Protein AF-C0LT63-F1 (afdb_monomer_lite)

pLDDT: mean 80.42, std 20.45, range [39.78, 98.56]

InterPro domains:
  IPR039687 Nephrocystin-1 [PTHR15176] (7-125)

Sequence (142 aa):
MLARRPRDPLQALRRRGQELKLQVDSLVTESQLTGALEPSKRREIYQRCIQLKQAVDENKNTLQKLNKADEAAPVGNYEQRKEEEHSLLEKLACQLQELAVSISRKDALKVEAHSDKEEDDTTEDGKPLLTSSSRAGRTRVP

Secondary structure (DSSP, 8-state):
----PPSSHHHHHHHHHHHHHHHHHHHHHHHHHTTT--HHHHHHHHHHHHHHHHHHHHHHHHHHH--GGG-SS--TTHHHHHHHHHHHHHHHHHHHHHHHHHHHHHHHHHHHTTS---------------------------

Organism: Mus musculus (NCBI:txid10090)

Radius of gyration: 32.75 Å; chains: 1; bounding box: 44×37×111 Å

Structure (mmCIF, N/CA/C/O backbone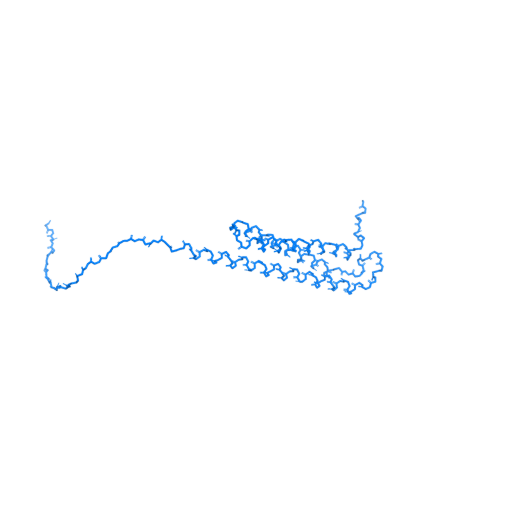):
data_AF-C0LT63-F1
#
_entry.id   AF-C0LT63-F1
#
loop_
_atom_site.gro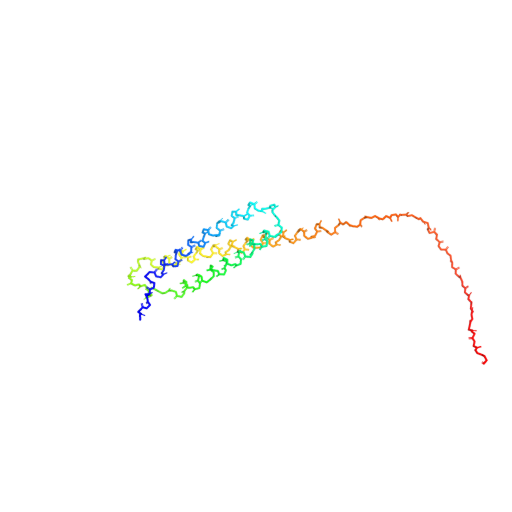up_PDB
_atom_site.id
_atom_site.type_symbol
_atom_site.label_atom_id
_atom_site.label_alt_id
_atom_site.label_comp_id
_atom_site.label_asym_id
_atom_site.label_entity_id
_atom_site.label_seq_id
_atom_site.pdbx_PDB_ins_code
_atom_site.Cartn_x
_atom_site.Cartn_y
_atom_site.Cartn_z
_atom_site.occupancy
_atom_site.B_iso_or_equiv
_atom_site.auth_seq_id
_atom_site.auth_comp_id
_atom_site.auth_asym_id
_atom_site.auth_atom_id
_atom_site.pdbx_PDB_model_num
ATOM 1 N N . MET A 1 1 ? 14.007 -23.709 -17.640 1.00 45.50 1 MET A N 1
ATOM 2 C CA . MET A 1 1 ? 12.829 -22.863 -17.936 1.00 45.50 1 MET A CA 1
ATOM 3 C C . MET A 1 1 ? 13.177 -21.435 -17.551 1.00 45.50 1 MET A C 1
ATOM 5 O O . MET A 1 1 ? 13.563 -21.226 -16.410 1.00 45.50 1 MET A O 1
ATOM 9 N N . LEU A 1 2 ? 13.145 -20.477 -18.483 1.00 53.00 2 LEU A N 1
ATOM 10 C CA . LEU A 1 2 ? 13.429 -19.074 -18.160 1.00 53.00 2 LEU A CA 1
ATOM 11 C C . LEU A 1 2 ? 12.255 -18.530 -17.343 1.00 53.00 2 LEU A C 1
ATOM 13 O O . LEU A 1 2 ? 11.146 -18.417 -17.868 1.00 53.00 2 LEU A O 1
ATOM 17 N N . ALA A 1 3 ? 12.487 -18.235 -16.063 1.00 55.56 3 ALA A N 1
ATOM 18 C CA . ALA A 1 3 ? 11.543 -17.472 -15.261 1.00 55.56 3 ALA A CA 1
ATOM 19 C C . ALA A 1 3 ? 11.236 -16.183 -16.032 1.00 55.56 3 ALA A C 1
ATOM 21 O O . ALA A 1 3 ? 12.140 -15.390 -16.308 1.00 55.56 3 ALA A O 1
ATOM 22 N N . ARG A 1 4 ? 9.982 -16.015 -16.469 1.00 58.88 4 ARG A N 1
ATOM 23 C CA . ARG A 1 4 ? 9.565 -14.786 -17.142 1.00 58.88 4 ARG A CA 1
ATOM 24 C C . ARG A 1 4 ? 9.788 -13.658 -16.144 1.00 58.88 4 ARG A C 1
ATOM 26 O O . ARG A 1 4 ? 9.097 -13.607 -15.129 1.00 58.88 4 ARG A O 1
ATOM 33 N N . ARG A 1 5 ? 10.760 -12.779 -16.415 1.00 59.69 5 ARG A N 1
ATOM 34 C CA . ARG A 1 5 ? 10.839 -11.508 -15.694 1.00 59.69 5 ARG A CA 1
ATOM 35 C C . ARG A 1 5 ? 9.476 -10.829 -15.841 1.00 59.69 5 ARG A C 1
ATOM 37 O O . ARG A 1 5 ? 8.924 -10.876 -16.948 1.00 59.69 5 ARG A O 1
ATOM 44 N N . PRO A 1 6 ? 8.912 -10.264 -14.761 1.00 62.28 6 PRO A N 1
ATOM 45 C CA . PRO A 1 6 ? 7.704 -9.468 -14.869 1.00 62.28 6 PRO A CA 1
ATOM 46 C C . PRO A 1 6 ? 7.935 -8.436 -15.969 1.00 62.28 6 PRO A C 1
ATOM 48 O O . PRO A 1 6 ? 8.893 -7.669 -15.906 1.00 62.28 6 PRO A O 1
ATOM 51 N N . ARG A 1 7 ? 7.119 -8.489 -17.023 1.00 71.00 7 ARG A N 1
ATOM 52 C CA . ARG A 1 7 ? 7.071 -7.388 -17.977 1.00 71.00 7 ARG A CA 1
ATOM 53 C C . ARG A 1 7 ? 6.524 -6.195 -17.205 1.00 71.00 7 ARG A C 1
ATOM 55 O O . ARG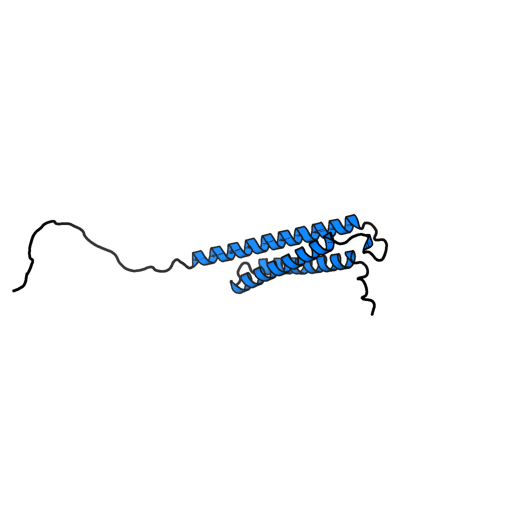 A 1 7 ? 5.501 -6.335 -16.536 1.00 71.00 7 ARG A O 1
ATOM 62 N N . ASP A 1 8 ? 7.254 -5.092 -17.262 1.00 85.81 8 ASP A N 1
ATOM 63 C CA . ASP A 1 8 ? 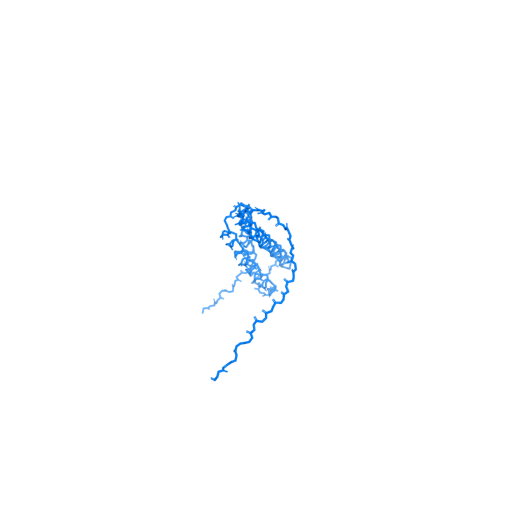6.852 -3.804 -16.706 1.00 85.81 8 ASP A CA 1
ATOM 64 C C . ASP A 1 8 ? 6.681 -3.835 -15.168 1.00 85.81 8 ASP A C 1
ATOM 66 O O . ASP A 1 8 ? 5.567 -3.691 -14.649 1.00 85.81 8 ASP A O 1
ATOM 70 N N . PRO A 1 9 ? 7.763 -4.080 -14.398 1.00 92.56 9 PRO A N 1
ATOM 71 C CA . PRO A 1 9 ? 7.700 -4.200 -12.942 1.00 92.56 9 PRO A CA 1
ATOM 72 C C . PRO A 1 9 ? 7.102 -2.967 -12.254 1.00 92.56 9 PRO A C 1
ATOM 74 O O . PRO A 1 9 ? 6.331 -3.140 -11.306 1.00 92.56 9 PRO A O 1
ATOM 77 N N . LEU A 1 10 ? 7.342 -1.745 -12.751 1.00 94.19 10 LEU A N 1
ATOM 78 C CA . LEU A 1 10 ? 6.664 -0.559 -12.226 1.00 94.19 10 LEU A CA 1
ATOM 79 C C . LEU A 1 10 ? 5.147 -0.680 -12.401 1.00 94.19 10 LEU A C 1
ATOM 81 O O . LEU A 1 10 ? 4.396 -0.447 -11.459 1.00 94.19 10 LEU A O 1
ATOM 85 N N . GLN A 1 11 ? 4.671 -1.106 -13.572 1.00 93.69 11 GLN A N 1
ATOM 86 C CA . GLN A 1 11 ? 3.239 -1.290 -13.817 1.00 93.69 11 GLN A CA 1
ATOM 87 C C . GLN A 1 11 ? 2.633 -2.380 -12.921 1.00 93.69 11 GLN A C 1
ATOM 89 O O . GLN A 1 11 ? 1.505 -2.225 -12.445 1.00 93.69 11 GLN A O 1
ATOM 94 N N . ALA A 1 12 ? 3.371 -3.459 -12.655 1.00 93.81 12 ALA A N 1
ATOM 95 C CA . ALA A 1 12 ? 2.934 -4.507 -11.737 1.00 93.81 12 ALA A CA 1
ATOM 96 C C . ALA A 1 12 ? 2.745 -3.976 -10.304 1.00 93.81 12 ALA A C 1
ATOM 98 O O . ALA A 1 12 ? 1.706 -4.245 -9.694 1.00 93.81 12 ALA A O 1
ATOM 99 N N . LEU A 1 13 ? 3.697 -3.179 -9.802 1.00 95.50 13 LEU A N 1
ATOM 100 C CA . LEU A 1 13 ? 3.607 -2.540 -8.484 1.00 95.50 13 LEU A CA 1
ATOM 101 C C . LEU A 1 13 ? 2.444 -1.550 -8.413 1.00 95.50 13 LEU A C 1
ATOM 103 O O . LEU A 1 13 ? 1.681 -1.585 -7.451 1.00 95.50 13 LEU A O 1
ATOM 107 N N . ARG A 1 14 ? 2.242 -0.738 -9.459 1.00 95.44 14 ARG A N 1
ATOM 108 C CA . ARG A 1 14 ? 1.108 0.198 -9.529 1.00 95.44 14 ARG A CA 1
ATOM 109 C C . ARG A 1 14 ? -0.237 -0.514 -9.496 1.00 95.44 14 ARG A C 1
ATOM 111 O O . ARG A 1 14 ? -1.146 -0.100 -8.784 1.00 95.44 14 ARG A O 1
ATOM 118 N N . ARG A 1 15 ? -0.378 -1.621 -10.233 1.00 96.69 15 ARG A N 1
ATOM 119 C CA . ARG A 1 15 ? -1.600 -2.440 -10.182 1.00 96.69 15 ARG A CA 1
ATOM 120 C C . ARG A 1 15 ? -1.850 -2.961 -8.767 1.00 96.69 15 ARG A C 1
ATOM 122 O O . ARG A 1 15 ? -2.981 -2.899 -8.295 1.00 96.69 15 ARG A O 1
ATOM 129 N N . ARG A 1 16 ? -0.801 -3.438 -8.088 1.00 97.56 16 ARG A N 1
ATOM 130 C CA . ARG A 1 16 ? -0.898 -3.883 -6.693 1.00 97.56 16 ARG A CA 1
ATOM 131 C C . ARG A 1 16 ? -1.257 -2.733 -5.751 1.00 97.56 16 ARG A C 1
ATOM 133 O O . ARG A 1 16 ? -2.083 -2.927 -4.870 1.00 97.56 16 ARG A O 1
ATOM 140 N N . GLY A 1 17 ? -0.705 -1.539 -5.954 1.00 97.88 17 GLY A N 1
ATOM 141 C CA . GLY A 1 17 ? -1.049 -0.352 -5.171 1.00 97.88 17 GLY A CA 1
ATOM 142 C C . GLY A 1 17 ? -2.512 0.062 -5.321 1.00 97.88 17 GLY A C 1
ATOM 143 O O . GLY A 1 17 ? -3.162 0.363 -4.324 1.00 97.88 17 GLY A O 1
ATOM 144 N N . GLN A 1 18 ? -3.081 -0.018 -6.530 1.00 98.38 18 GLN A N 1
ATOM 145 C CA . GLN A 1 18 ? -4.521 0.204 -6.729 1.00 98.38 18 GLN A CA 1
ATOM 146 C C . GLN A 1 18 ? -5.380 -0.859 -6.034 1.00 98.38 18 GLN A C 1
ATOM 148 O O . GLN A 1 18 ? -6.409 -0.535 -5.452 1.00 98.38 18 GLN A O 1
ATOM 153 N N . GLU A 1 19 ? -4.960 -2.124 -6.055 1.00 98.44 19 GLU A N 1
ATOM 154 C CA . GLU A 1 19 ? -5.653 -3.192 -5.330 1.00 98.44 19 GLU A CA 1
ATOM 155 C C . GLU A 1 19 ? -5.627 -2.952 -3.812 1.00 98.44 19 GLU A C 1
ATOM 157 O O . GLU A 1 19 ? -6.659 -3.055 -3.152 1.00 98.44 19 GLU A O 1
ATOM 162 N N . LEU A 1 20 ? -4.466 -2.572 -3.266 1.00 98.50 20 LEU A N 1
ATOM 163 C CA . LEU A 1 20 ? -4.323 -2.202 -1.858 1.00 98.50 20 LEU A CA 1
ATOM 164 C C . LEU A 1 20 ? -5.211 -1.008 -1.511 1.00 98.50 20 LEU A C 1
ATOM 166 O O . LEU A 1 20 ? -5.894 -1.047 -0.494 1.00 98.50 20 LEU A O 1
ATOM 170 N N . LYS A 1 21 ? -5.266 0.012 -2.375 1.00 98.44 21 LYS A N 1
ATOM 171 C CA . LYS A 1 21 ? -6.166 1.155 -2.203 1.00 98.44 21 LYS A CA 1
ATOM 172 C C . LYS A 1 21 ? -7.621 0.708 -2.070 1.00 98.44 21 LYS A C 1
ATOM 174 O O . LYS A 1 21 ? -8.281 1.107 -1.121 1.00 98.44 21 LYS A O 1
ATOM 179 N N . LEU A 1 22 ? -8.105 -0.151 -2.969 1.00 98.50 22 LEU A N 1
ATOM 180 C CA . LEU A 1 22 ? -9.480 -0.657 -2.899 1.00 98.50 22 LEU A CA 1
ATOM 181 C C . LEU A 1 22 ? -9.749 -1.412 -1.590 1.00 98.50 22 LEU A C 1
ATOM 183 O O . LEU A 1 22 ? -10.816 -1.259 -0.998 1.00 98.50 22 LEU A O 1
ATOM 187 N N . GLN A 1 23 ? -8.780 -2.200 -1.115 1.00 98.44 23 GLN A N 1
ATOM 188 C CA . GLN A 1 23 ? -8.899 -2.904 0.164 1.00 98.44 23 GLN A CA 1
ATOM 189 C C . GLN A 1 23 ? -8.930 -1.934 1.352 1.00 98.44 23 GLN A C 1
ATOM 191 O O . GLN A 1 23 ? -9.731 -2.125 2.265 1.00 98.44 23 GLN A O 1
ATOM 196 N N . VAL A 1 24 ? -8.114 -0.875 1.328 1.00 98.31 24 VAL A N 1
ATOM 197 C CA . VAL A 1 24 ? -8.123 0.185 2.349 1.00 98.31 24 VAL A CA 1
ATOM 198 C C . VAL A 1 24 ? -9.449 0.940 2.335 1.00 98.31 24 VAL A C 1
ATOM 200 O O . VAL A 1 24 ? -10.077 1.059 3.382 1.00 98.31 24 VAL A O 1
ATOM 203 N N . ASP A 1 25 ? -9.921 1.384 1.170 1.00 97.81 25 ASP A N 1
ATOM 204 C CA . ASP A 1 25 ? -11.185 2.117 1.022 1.00 97.81 25 ASP A CA 1
ATOM 205 C C . ASP A 1 25 ? -12.376 1.274 1.520 1.00 97.81 25 ASP A C 1
ATOM 207 O O . ASP A 1 25 ? -13.249 1.761 2.251 1.00 97.81 25 ASP A O 1
ATOM 211 N N . SER A 1 26 ? -12.384 -0.024 1.194 1.00 96.44 26 SER A N 1
ATOM 212 C CA . SER A 1 26 ? -13.372 -0.977 1.703 1.00 96.44 26 SER A CA 1
ATOM 213 C C . SER A 1 26 ? -13.293 -1.120 3.223 1.00 96.44 26 SER A C 1
ATOM 215 O O . SER A 1 26 ? -14.327 -1.078 3.887 1.00 96.44 26 SER A O 1
ATOM 217 N N . LEU A 1 27 ? -12.090 -1.263 3.788 1.00 95.69 27 LEU A N 1
ATOM 218 C CA . LEU A 1 27 ? -11.898 -1.425 5.230 1.00 95.69 27 LEU A CA 1
ATOM 219 C C . LEU A 1 27 ? -12.292 -0.160 6.002 1.00 95.69 27 LEU A C 1
ATOM 221 O O . LEU A 1 27 ? -12.906 -0.246 7.063 1.00 95.69 27 LEU A O 1
ATOM 225 N N . VAL A 1 28 ? -11.990 1.020 5.457 1.00 94.44 28 VAL A N 1
ATOM 226 C CA . VAL A 1 28 ? -12.409 2.310 6.017 1.00 94.44 28 VAL A CA 1
ATOM 227 C C . VAL A 1 28 ? -13.932 2.406 6.019 1.00 94.44 28 VAL A C 1
ATOM 229 O O . VAL A 1 28 ? -14.516 2.739 7.050 1.00 94.44 28 VAL A O 1
ATOM 232 N N . THR A 1 29 ? -14.591 2.046 4.918 1.00 93.44 29 THR A N 1
ATOM 233 C CA . THR A 1 29 ? -16.060 2.041 4.840 1.00 93.44 29 THR A CA 1
ATOM 234 C C . THR A 1 29 ? -16.664 1.055 5.845 1.00 93.44 29 THR A C 1
ATOM 236 O O . THR A 1 29 ? -17.556 1.415 6.614 1.00 93.44 29 THR A O 1
ATOM 239 N N . GLU A 1 30 ? -16.127 -0.167 5.916 1.00 91.75 30 GLU A N 1
ATOM 240 C CA . GLU A 1 30 ? -16.521 -1.184 6.897 1.00 91.75 30 GLU A CA 1
ATOM 241 C C . GLU A 1 30 ? -16.359 -0.653 8.330 1.00 91.75 30 GLU A C 1
ATOM 243 O O . GLU A 1 30 ? -17.265 -0.803 9.149 1.00 91.75 30 GLU A O 1
ATOM 248 N N . SER A 1 31 ? -15.258 0.049 8.622 1.00 90.00 31 SER A N 1
ATOM 249 C CA . SER A 1 31 ? -14.968 0.633 9.939 1.00 90.00 31 SER A CA 1
ATOM 250 C C . SER A 1 31 ? -15.945 1.733 10.377 1.00 90.00 31 SER A C 1
ATOM 252 O O . SER A 1 31 ? -16.243 1.880 11.565 1.00 90.00 31 SER A O 1
ATOM 254 N N . GLN A 1 32 ? -16.460 2.507 9.420 1.00 87.81 32 GLN A N 1
ATOM 255 C CA . GLN A 1 32 ? -17.424 3.577 9.679 1.00 87.81 32 GLN A CA 1
ATOM 256 C C . GLN A 1 32 ? -18.808 2.998 9.971 1.00 87.81 32 GLN A C 1
ATOM 258 O O . GLN A 1 32 ? -19.453 3.394 10.941 1.00 87.81 32 GLN A O 1
ATOM 263 N N . LEU A 1 33 ? -19.226 1.997 9.190 1.00 83.12 33 LEU A N 1
ATOM 264 C CA . LEU A 1 33 ? -20.471 1.257 9.419 1.00 83.12 33 LEU A CA 1
ATOM 265 C C . LEU A 1 33 ? -20.437 0.472 10.739 1.00 83.12 33 LEU A C 1
ATOM 267 O O . LEU A 1 33 ? -21.463 0.266 11.384 1.00 83.12 33 LEU A O 1
ATOM 271 N N . THR A 1 34 ? -19.245 0.060 11.172 1.00 68.88 34 THR A N 1
ATOM 272 C CA . THR A 1 34 ? -19.021 -0.679 12.421 1.00 68.88 34 THR A CA 1
ATOM 273 C C . THR A 1 34 ? -18.812 0.206 13.652 1.00 68.88 34 THR A C 1
ATOM 275 O O . THR A 1 34 ? -18.517 -0.324 14.722 1.00 68.88 34 THR A O 1
ATOM 278 N N . GLY A 1 35 ? -19.044 1.523 13.573 1.00 59.62 35 GLY A N 1
ATOM 279 C CA . GLY A 1 35 ? -18.952 2.444 14.718 1.00 59.62 35 GLY A CA 1
ATOM 280 C C . GLY A 1 35 ? -19.764 2.034 15.963 1.00 59.62 35 GLY A C 1
ATOM 281 O O . GLY A 1 35 ? -19.439 2.484 17.059 1.00 59.62 35 GLY A O 1
ATOM 282 N N . ALA A 1 36 ? -20.748 1.137 15.811 1.00 59.00 36 ALA A N 1
ATOM 283 C CA . ALA A 1 36 ? -21.567 0.551 16.878 1.00 59.00 36 ALA A CA 1
ATOM 284 C C . ALA A 1 36 ? -21.406 -0.982 17.061 1.00 59.00 36 ALA A C 1
ATOM 286 O O . ALA A 1 36 ? -22.172 -1.588 17.807 1.00 59.00 36 ALA A O 1
ATOM 287 N N . LEU A 1 37 ? -20.458 -1.641 16.382 1.00 64.69 37 LEU A N 1
ATOM 288 C CA . LEU A 1 37 ? -20.385 -3.109 16.323 1.00 64.69 37 LEU A CA 1
ATOM 289 C C . LEU A 1 37 ? -19.553 -3.768 17.445 1.00 64.69 37 LEU A C 1
ATOM 291 O O . LEU A 1 37 ? -18.691 -3.160 18.097 1.00 64.69 37 LEU A O 1
ATOM 295 N N . GLU A 1 38 ? -19.847 -5.059 17.638 1.00 78.50 38 GLU A N 1
ATOM 296 C CA . GLU A 1 38 ? -19.241 -5.987 18.599 1.00 78.50 38 GLU A CA 1
ATOM 297 C C . GLU A 1 38 ? -17.706 -5.874 18.682 1.00 78.50 38 GLU A C 1
ATOM 299 O O . GLU A 1 38 ? -17.039 -5.700 17.655 1.00 78.50 38 GLU A O 1
ATOM 304 N N . PRO A 1 39 ? -17.113 -6.027 19.881 1.00 83.50 39 PRO A N 1
ATOM 305 C CA . PRO A 1 39 ? -15.662 -5.953 20.073 1.00 83.50 39 PRO A CA 1
ATOM 306 C C . PRO A 1 39 ? -14.891 -6.941 19.183 1.00 83.50 39 PRO A C 1
ATOM 308 O O . PRO A 1 39 ? -13.793 -6.629 18.732 1.00 83.50 39 PRO A O 1
ATOM 311 N N . SER A 1 40 ? -15.473 -8.098 18.852 1.00 87.25 40 SER A N 1
ATOM 312 C CA . SER A 1 40 ? -14.868 -9.071 17.932 1.00 87.25 40 SER A CA 1
ATOM 313 C C . SER A 1 40 ? -14.634 -8.491 16.536 1.00 87.25 40 SER A C 1
ATOM 315 O O . SER A 1 40 ? -13.541 -8.620 15.993 1.00 87.25 40 SER A O 1
ATOM 317 N N . LYS A 1 41 ? -15.612 -7.761 15.986 1.00 88.62 41 LYS A N 1
ATOM 318 C CA . LYS A 1 41 ? -15.488 -7.145 14.656 1.00 88.62 41 LYS A CA 1
ATOM 319 C C . LYS A 1 41 ? -14.468 -6.010 14.653 1.00 88.62 41 LYS A C 1
ATOM 321 O O . LYS A 1 41 ? -13.723 -5.852 13.694 1.00 88.62 41 LYS A O 1
ATOM 326 N N . ARG A 1 42 ? -14.369 -5.257 15.753 1.00 88.75 42 ARG A N 1
ATOM 327 C CA . ARG A 1 42 ? -13.318 -4.241 15.923 1.00 88.75 42 ARG A CA 1
ATOM 328 C C . ARG A 1 42 ? -11.920 -4.856 15.924 1.00 88.75 42 ARG A C 1
ATOM 330 O O . ARG A 1 42 ? -11.047 -4.360 15.214 1.00 88.75 42 ARG A O 1
ATOM 337 N N . ARG A 1 43 ? -11.733 -5.977 16.626 1.00 90.25 43 ARG A N 1
ATOM 338 C CA . ARG A 1 43 ? -10.477 -6.746 16.598 1.00 90.25 43 ARG A CA 1
ATOM 339 C C . ARG A 1 43 ? -10.152 -7.273 15.198 1.00 90.25 43 ARG A C 1
ATOM 341 O O . ARG A 1 43 ? -9.003 -7.183 14.780 1.00 90.25 43 ARG A O 1
ATOM 348 N N . GLU A 1 44 ? -11.143 -7.770 14.458 1.00 92.62 44 GLU A N 1
ATOM 349 C CA . GLU A 1 44 ? -10.955 -8.215 13.068 1.00 92.62 44 GLU A CA 1
ATOM 350 C C . GLU A 1 44 ? -10.500 -7.074 12.150 1.00 92.62 44 GLU A C 1
ATOM 352 O O . GLU A 1 44 ? -9.530 -7.233 11.408 1.00 92.62 44 GLU A O 1
ATOM 357 N N . ILE A 1 45 ? -11.153 -5.910 12.226 1.00 93.62 45 ILE A N 1
ATOM 358 C CA . ILE A 1 45 ? -10.775 -4.730 11.436 1.00 93.62 45 ILE A CA 1
ATOM 359 C C . ILE A 1 45 ? -9.360 -4.277 11.809 1.00 93.62 45 ILE A C 1
ATOM 361 O O . ILE A 1 45 ? -8.549 -4.029 10.920 1.00 93.62 45 ILE A O 1
ATOM 365 N N . TYR A 1 46 ? -9.023 -4.239 13.102 1.00 94.31 46 TYR A N 1
ATOM 366 C CA . TYR A 1 46 ? -7.673 -3.910 13.564 1.00 94.31 46 TYR A CA 1
ATOM 367 C C . TYR A 1 46 ? -6.616 -4.874 13.002 1.00 94.31 46 TYR A C 1
ATOM 369 O O . TYR A 1 46 ? -5.578 -4.440 12.499 1.00 94.31 46 TYR A O 1
ATOM 377 N N . GLN A 1 47 ? -6.898 -6.179 13.009 1.00 96.19 47 GLN A N 1
ATOM 378 C CA . GLN A 1 47 ? -5.996 -7.181 12.444 1.00 96.19 47 GLN A CA 1
ATOM 379 C C . GLN A 1 47 ? -5.803 -6.990 10.932 1.00 96.19 47 GLN A C 1
ATOM 381 O O . GLN A 1 47 ? -4.675 -7.071 10.439 1.00 96.19 47 GLN A O 1
ATOM 386 N N . ARG A 1 48 ? -6.880 -6.691 10.194 1.00 97.44 48 ARG A N 1
ATOM 387 C CA . ARG A 1 48 ? -6.801 -6.368 8.760 1.00 97.44 48 ARG A CA 1
ATOM 388 C C . ARG A 1 48 ? -6.000 -5.089 8.511 1.00 97.44 48 ARG A C 1
ATOM 390 O O . ARG A 1 48 ? -5.224 -5.062 7.558 1.00 97.44 48 ARG A O 1
ATOM 397 N N . CYS A 1 49 ? -6.103 -4.071 9.375 1.00 97.25 49 CYS A N 1
ATOM 398 C CA . CYS A 1 49 ? -5.272 -2.867 9.269 1.00 97.25 49 CYS A CA 1
ATOM 399 C C . CYS A 1 49 ? -3.779 -3.206 9.315 1.00 97.25 49 CYS A C 1
ATOM 401 O O . CYS A 1 49 ? -3.015 -2.714 8.487 1.00 97.25 49 CYS A O 1
ATOM 403 N N . ILE A 1 50 ? -3.364 -4.068 10.251 1.00 96.94 50 ILE A N 1
ATOM 404 C CA . ILE A 1 50 ? -1.962 -4.492 10.382 1.00 96.94 50 ILE A CA 1
ATOM 405 C C . ILE A 1 50 ? -1.497 -5.215 9.114 1.00 96.94 50 ILE A C 1
ATOM 407 O O . ILE A 1 50 ? -0.438 -4.891 8.579 1.00 96.94 50 ILE A O 1
ATOM 411 N N . GLN A 1 51 ? -2.298 -6.156 8.609 1.00 98.25 51 GLN A N 1
ATOM 412 C CA . GLN A 1 51 ? -1.967 -6.929 7.407 1.00 98.25 51 GLN A CA 1
ATOM 413 C C . GLN A 1 51 ? -1.851 -6.043 6.163 1.00 98.25 51 GLN A C 1
ATOM 415 O O . GLN A 1 51 ? -0.882 -6.148 5.412 1.00 98.25 51 GLN A O 1
ATOM 420 N N . LEU A 1 52 ? -2.810 -5.135 5.954 1.00 98.44 52 LEU A N 1
ATOM 421 C CA . LEU A 1 52 ? -2.759 -4.197 4.834 1.00 98.44 52 LEU A CA 1
ATOM 422 C C . LEU A 1 52 ? -1.572 -3.248 4.956 1.00 98.44 52 LEU A C 1
ATOM 424 O O . LEU A 1 52 ? -0.917 -2.975 3.954 1.00 98.44 52 LEU A O 1
ATOM 428 N N . LYS A 1 53 ? -1.252 -2.785 6.170 1.00 98.19 53 LYS A N 1
ATOM 429 C CA . LYS A 1 53 ? -0.108 -1.897 6.379 1.00 98.19 53 LYS A CA 1
ATOM 430 C C . LYS A 1 53 ? 1.199 -2.611 6.036 1.00 98.19 53 LYS A C 1
ATOM 432 O O . LYS A 1 53 ? 2.016 -2.045 5.319 1.00 98.19 53 LYS A O 1
ATOM 437 N N . GLN A 1 54 ? 1.366 -3.860 6.472 1.00 98.50 54 GLN A N 1
ATOM 438 C CA . GLN A 1 54 ? 2.519 -4.687 6.100 1.00 98.50 54 GLN A CA 1
ATOM 439 C C . GLN A 1 54 ? 2.626 -4.845 4.580 1.00 98.50 54 GLN A C 1
ATOM 441 O O . GLN A 1 54 ? 3.689 -4.600 4.016 1.00 98.50 54 GLN A O 1
ATOM 446 N N . ALA A 1 55 ? 1.520 -5.155 3.898 1.00 98.38 55 ALA A N 1
ATOM 447 C CA . ALA A 1 55 ? 1.511 -5.283 2.443 1.00 98.38 55 ALA A CA 1
ATOM 448 C C . ALA A 1 55 ? 1.846 -3.961 1.721 1.00 98.38 55 ALA A C 1
ATOM 450 O O . ALA A 1 55 ? 2.525 -3.975 0.693 1.00 98.38 55 ALA A O 1
ATOM 451 N N . VAL A 1 56 ? 1.398 -2.815 2.247 1.00 98.56 56 VAL A N 1
ATOM 452 C CA . VAL A 1 56 ? 1.762 -1.481 1.740 1.00 98.56 56 VAL A CA 1
ATOM 453 C C . VAL A 1 56 ? 3.253 -1.208 1.947 1.00 98.56 56 VAL A C 1
ATOM 455 O O . VAL A 1 56 ? 3.921 -0.790 1.002 1.00 98.56 56 VAL A O 1
ATOM 458 N N . ASP A 1 57 ? 3.791 -1.490 3.135 1.00 98.25 57 ASP A N 1
ATOM 459 C CA . ASP A 1 57 ? 5.208 -1.295 3.457 1.00 98.25 57 ASP A CA 1
ATOM 460 C C . ASP A 1 57 ? 6.104 -2.190 2.574 1.00 98.25 57 ASP A C 1
ATOM 462 O O . ASP A 1 57 ? 7.117 -1.739 2.038 1.00 98.25 57 ASP A O 1
ATOM 466 N N . GLU A 1 58 ? 5.715 -3.445 2.341 1.00 98.19 58 GLU A N 1
ATOM 467 C CA . GLU A 1 58 ? 6.388 -4.358 1.408 1.00 98.19 58 GLU A CA 1
ATOM 468 C C . GLU A 1 58 ? 6.352 -3.841 -0.036 1.00 98.19 58 GLU A C 1
ATOM 470 O O . GLU A 1 58 ? 7.377 -3.838 -0.730 1.00 98.19 58 GLU A O 1
ATOM 475 N N . ASN A 1 59 ? 5.197 -3.351 -0.493 1.00 97.62 59 ASN A N 1
ATOM 476 C CA . ASN A 1 59 ? 5.060 -2.768 -1.827 1.00 97.62 59 ASN A CA 1
ATOM 477 C C . ASN A 1 59 ? 5.923 -1.500 -1.972 1.00 97.62 59 ASN A C 1
ATOM 479 O O . ASN A 1 59 ? 6.577 -1.290 -2.990 1.00 97.62 59 ASN A O 1
ATOM 483 N N . LYS A 1 60 ? 6.016 -0.683 -0.919 1.00 97.88 60 LYS A N 1
ATOM 484 C CA . LYS A 1 60 ? 6.875 0.506 -0.876 1.00 97.88 60 LYS A CA 1
ATOM 485 C C . LYS A 1 60 ? 8.359 0.133 -0.912 1.00 97.88 60 LYS A C 1
ATOM 487 O O . LYS A 1 60 ? 9.122 0.719 -1.676 1.00 97.88 60 LYS A O 1
ATOM 492 N N . ASN A 1 61 ? 8.762 -0.887 -0.156 1.00 97.88 61 ASN A N 1
ATOM 493 C CA . ASN A 1 61 ? 10.133 -1.400 -0.141 1.00 97.88 61 ASN A CA 1
ATOM 494 C C . ASN A 1 61 ? 10.555 -1.971 -1.502 1.00 97.88 61 ASN A C 1
ATOM 496 O O . ASN A 1 61 ? 11.696 -1.789 -1.932 1.00 97.88 61 ASN A O 1
ATOM 500 N N . THR A 1 62 ? 9.652 -2.675 -2.186 1.00 96.56 62 THR A N 1
ATOM 501 C CA . THR A 1 62 ? 9.908 -3.195 -3.538 1.00 96.56 62 THR A CA 1
ATOM 502 C C . THR A 1 62 ? 9.962 -2.070 -4.570 1.00 96.56 62 THR A C 1
ATOM 504 O O . THR A 1 62 ? 10.892 -2.047 -5.375 1.00 96.56 62 THR A O 1
ATOM 507 N N . LEU A 1 63 ? 9.062 -1.085 -4.487 1.00 96.69 63 LEU A N 1
ATOM 508 C CA . LEU A 1 63 ? 9.096 0.122 -5.316 1.00 96.69 63 LEU A CA 1
ATOM 509 C C . LEU A 1 63 ? 10.396 0.909 -5.128 1.00 96.69 63 LEU A C 1
ATOM 511 O O . LEU A 1 63 ? 11.015 1.305 -6.111 1.00 96.69 63 LEU A O 1
ATOM 515 N N . GLN A 1 64 ? 10.859 1.091 -3.890 1.00 96.12 64 GLN A N 1
ATOM 516 C CA . GLN A 1 64 ? 12.101 1.807 -3.595 1.00 96.12 64 GLN A CA 1
ATOM 517 C C . GLN A 1 64 ? 13.303 1.169 -4.302 1.00 96.12 64 GLN A C 1
ATOM 519 O O . GLN A 1 64 ? 14.105 1.884 -4.905 1.00 96.12 64 GLN A O 1
ATOM 524 N N . LYS A 1 65 ? 13.384 -0.167 -4.278 1.00 95.56 65 LYS A N 1
ATOM 525 C CA . LYS A 1 65 ? 14.459 -0.956 -4.900 1.00 95.56 65 LYS A CA 1
ATOM 526 C C . LYS A 1 65 ? 14.377 -1.016 -6.427 1.00 95.56 65 LYS A C 1
ATOM 528 O O . LYS A 1 65 ? 15.369 -1.383 -7.050 1.00 95.56 65 LYS A O 1
ATOM 533 N N . LEU A 1 66 ? 13.228 -0.681 -7.018 1.00 93.88 66 LEU A N 1
ATOM 534 C CA . LEU A 1 66 ? 13.017 -0.778 -8.457 1.00 93.88 66 LEU A CA 1
ATOM 535 C C . LEU A 1 66 ? 13.739 0.341 -9.211 1.00 93.88 66 LEU A C 1
ATOM 537 O O . LEU A 1 66 ? 13.486 1.529 -8.982 1.00 93.88 66 LEU A O 1
ATOM 541 N N . ASN A 1 67 ? 14.585 -0.025 -10.166 1.00 91.88 67 ASN A N 1
ATOM 542 C CA . ASN A 1 67 ? 15.331 0.914 -10.991 1.00 91.88 67 ASN A CA 1
ATOM 543 C C . ASN A 1 67 ? 14.841 0.893 -12.437 1.00 91.88 67 ASN A C 1
ATOM 545 O O . ASN A 1 67 ? 14.359 -0.115 -12.942 1.00 91.88 67 ASN A O 1
ATOM 549 N N . LYS A 1 68 ? 15.060 1.999 -13.156 1.00 89.44 68 LYS A N 1
ATOM 550 C CA . LYS A 1 68 ? 14.706 2.115 -14.579 1.00 89.44 68 LYS A CA 1
ATOM 551 C C . LYS A 1 68 ? 15.322 1.009 -15.452 1.00 89.44 68 LYS A C 1
ATOM 553 O O . LYS A 1 68 ? 14.763 0.669 -16.486 1.00 89.44 68 LYS A O 1
ATOM 558 N N . ALA A 1 69 ? 16.466 0.453 -15.047 1.00 89.38 69 ALA A N 1
ATOM 559 C CA . ALA A 1 69 ? 17.139 -0.646 -15.742 1.00 89.38 69 ALA A CA 1
ATOM 560 C C . ALA A 1 69 ? 16.428 -2.008 -15.599 1.00 89.38 69 ALA A C 1
ATOM 562 O O . ALA A 1 69 ? 16.714 -2.923 -16.368 1.00 89.38 69 ALA A O 1
ATOM 563 N N . ASP A 1 70 ? 15.518 -2.147 -14.632 1.00 87.69 70 ASP A N 1
ATOM 564 C CA . ASP A 1 70 ? 14.714 -3.358 -14.442 1.00 87.69 70 ASP A CA 1
ATOM 565 C C . ASP A 1 70 ? 13.551 -3.443 -15.446 1.00 87.69 70 ASP A C 1
ATOM 567 O O . ASP A 1 70 ? 12.953 -4.507 -15.625 1.00 87.69 70 ASP A O 1
ATOM 571 N N . GLU A 1 71 ? 13.242 -2.335 -16.123 1.00 88.56 71 GLU A N 1
ATOM 572 C CA . GLU A 1 71 ? 12.195 -2.249 -17.135 1.00 88.56 71 GLU A CA 1
ATOM 573 C C . GLU A 1 71 ? 12.629 -2.902 -18.454 1.00 88.56 71 GLU A C 1
ATOM 575 O O . GLU A 1 71 ? 13.728 -2.684 -18.964 1.00 88.56 71 GLU A O 1
ATOM 580 N N . ALA A 1 72 ? 11.732 -3.696 -19.046 1.00 84.44 72 ALA A N 1
ATOM 581 C CA . ALA A 1 72 ? 12.000 -4.397 -20.304 1.00 84.44 72 ALA A CA 1
ATOM 582 C C . ALA A 1 72 ? 11.992 -3.462 -21.527 1.00 84.44 72 ALA A C 1
ATOM 584 O O . ALA A 1 72 ? 12.566 -3.792 -22.566 1.00 84.44 72 ALA A O 1
ATOM 585 N N . ALA A 1 73 ? 11.330 -2.312 -21.412 1.00 82.00 73 ALA A N 1
ATOM 586 C CA . ALA A 1 73 ? 11.243 -1.290 -22.441 1.00 82.00 73 ALA A CA 1
ATOM 587 C C . ALA A 1 73 ? 11.383 0.104 -21.811 1.00 82.00 73 ALA A C 1
ATOM 589 O O . ALA A 1 73 ? 11.109 0.276 -20.622 1.00 82.00 73 ALA A O 1
ATOM 590 N N . PRO A 1 74 ? 11.780 1.129 -22.585 1.00 83.31 74 PRO A N 1
ATOM 591 C CA . PRO A 1 74 ? 11.819 2.496 -22.089 1.00 83.31 74 PRO A CA 1
ATOM 592 C C . PRO A 1 74 ? 10.442 2.948 -21.585 1.00 83.31 74 PRO A C 1
ATOM 594 O O . PRO A 1 74 ? 9.498 3.102 -22.358 1.00 83.31 74 PRO A O 1
ATOM 597 N N . VAL A 1 75 ? 10.342 3.206 -20.282 1.00 86.31 75 VAL A N 1
ATOM 598 C CA . VAL A 1 75 ? 9.138 3.774 -19.670 1.00 86.31 75 VAL A CA 1
ATOM 599 C C . VAL A 1 75 ? 9.251 5.297 -19.664 1.00 86.31 75 VAL A C 1
ATOM 601 O O . VAL A 1 75 ? 10.135 5.874 -19.025 1.00 86.31 75 VAL A O 1
ATOM 604 N N . GLY A 1 76 ? 8.343 5.964 -20.378 1.00 90.69 76 GLY A N 1
ATOM 605 C CA . GLY A 1 76 ? 8.194 7.418 -20.314 1.00 90.69 76 GLY A CA 1
ATOM 606 C C . GLY A 1 76 ? 7.771 7.868 -18.914 1.00 90.69 76 GLY A C 1
ATOM 607 O O . GLY A 1 76 ? 6.932 7.225 -18.279 1.00 90.69 76 GLY A O 1
ATOM 608 N N . ASN A 1 77 ? 8.343 8.977 -18.442 1.00 93.69 77 ASN A N 1
ATOM 609 C CA . ASN A 1 77 ? 8.060 9.563 -17.126 1.00 93.69 77 ASN A CA 1
ATOM 610 C C . ASN A 1 77 ? 8.237 8.570 -15.960 1.00 93.69 77 ASN A C 1
ATOM 612 O O . ASN A 1 77 ? 7.475 8.610 -14.998 1.00 93.69 77 ASN A O 1
ATOM 616 N N . TYR A 1 78 ? 9.217 7.661 -16.052 1.00 94.75 78 TYR A N 1
ATOM 617 C CA . TYR A 1 78 ? 9.461 6.620 -15.046 1.00 94.75 78 TYR A CA 1
ATOM 618 C C . TYR A 1 78 ? 9.558 7.185 -13.619 1.00 94.75 78 TYR A C 1
ATOM 620 O O . TYR A 1 78 ? 8.804 6.755 -12.751 1.00 94.75 78 TYR A O 1
ATOM 628 N N . GLU A 1 79 ? 10.414 8.190 -13.396 1.00 94.75 79 GLU A N 1
ATOM 629 C CA . GLU A 1 79 ? 10.620 8.769 -12.059 1.00 94.75 79 GLU A CA 1
ATOM 630 C C . GLU A 1 79 ? 9.346 9.413 -11.509 1.00 94.75 79 GLU A C 1
ATOM 632 O O . GLU A 1 79 ? 8.965 9.161 -10.372 1.00 94.75 79 GLU A O 1
ATOM 637 N N . GLN A 1 80 ? 8.624 10.170 -12.342 1.00 96.69 80 GLN A N 1
ATOM 638 C CA . GLN A 1 80 ? 7.348 10.763 -11.946 1.00 96.69 80 GLN A CA 1
ATOM 639 C C . GLN A 1 80 ? 6.332 9.683 -11.552 1.00 96.69 80 GLN A C 1
ATOM 641 O O . GLN A 1 80 ? 5.693 9.781 -10.511 1.00 96.69 80 GLN A O 1
ATOM 646 N N . ARG A 1 81 ? 6.198 8.623 -12.358 1.00 95.31 81 ARG A N 1
ATOM 647 C CA . ARG A 1 81 ? 5.272 7.515 -12.076 1.00 95.31 81 ARG A CA 1
ATOM 648 C C . ARG A 1 81 ? 5.653 6.749 -10.811 1.00 95.31 81 ARG A C 1
ATOM 650 O O . ARG A 1 81 ? 4.764 6.279 -10.106 1.00 95.31 81 ARG A O 1
ATOM 657 N N . LYS A 1 82 ? 6.952 6.602 -10.542 1.00 96.38 82 LYS A N 1
ATOM 658 C CA . LYS A 1 82 ? 7.473 5.979 -9.323 1.00 96.38 82 LYS A CA 1
ATOM 659 C C . LYS A 1 82 ? 7.150 6.835 -8.094 1.00 96.38 82 LYS A C 1
ATOM 661 O O . LYS A 1 82 ? 6.672 6.293 -7.102 1.00 96.38 82 LYS A O 1
ATOM 666 N N . GLU A 1 83 ? 7.337 8.150 -8.180 1.00 97.62 83 GLU A N 1
ATOM 667 C CA . GLU A 1 83 ? 7.024 9.086 -7.093 1.00 97.62 83 GLU A CA 1
ATOM 668 C C . GLU A 1 83 ? 5.517 9.171 -6.809 1.00 97.62 83 GLU A C 1
ATOM 670 O O . GLU A 1 83 ? 5.095 9.120 -5.656 1.00 97.62 83 GLU A O 1
ATOM 675 N N . GLU A 1 84 ? 4.681 9.230 -7.849 1.00 97.88 84 GLU A N 1
ATOM 676 C CA . GLU A 1 84 ? 3.218 9.196 -7.705 1.00 97.88 84 GLU A CA 1
ATOM 677 C C . GLU A 1 84 ? 2.753 7.941 -6.957 1.00 97.88 84 GLU A C 1
ATOM 679 O O . GLU A 1 84 ? 1.895 8.017 -6.073 1.00 97.88 84 GLU A O 1
ATOM 684 N N . GLU A 1 85 ? 3.332 6.787 -7.294 1.00 97.94 85 GLU A N 1
ATOM 685 C CA . GLU A 1 85 ? 3.014 5.528 -6.627 1.00 97.94 85 GLU A CA 1
ATOM 686 C C . GLU A 1 85 ? 3.517 5.514 -5.179 1.00 97.94 85 GLU A C 1
ATOM 688 O O . GLU A 1 85 ? 2.796 5.091 -4.278 1.00 97.94 85 GLU A O 1
ATOM 693 N N . HIS A 1 86 ? 4.713 6.045 -4.923 1.00 98.19 86 HIS A N 1
ATOM 694 C CA . HIS A 1 86 ? 5.240 6.188 -3.568 1.00 98.19 86 HIS A CA 1
ATOM 695 C C . HIS A 1 86 ? 4.341 7.088 -2.702 1.00 98.19 86 HIS A C 1
ATOM 697 O O . HIS A 1 86 ? 3.988 6.715 -1.583 1.00 98.19 86 HIS A O 1
ATOM 703 N N . SER A 1 87 ? 3.896 8.230 -3.238 1.00 98.44 87 SER A N 1
ATOM 704 C CA . SER A 1 87 ? 2.967 9.147 -2.565 1.00 98.44 87 SER A CA 1
ATOM 705 C C . SER A 1 87 ? 1.618 8.492 -2.262 1.00 98.44 87 SER A C 1
ATOM 707 O O . SER A 1 87 ? 1.047 8.713 -1.192 1.00 98.44 87 SER A O 1
ATOM 709 N N . LEU A 1 88 ? 1.099 7.669 -3.180 1.00 98.38 88 LEU A N 1
ATOM 710 C CA . LEU A 1 88 ? -0.114 6.891 -2.938 1.00 98.38 88 LEU A CA 1
ATOM 711 C C . LEU A 1 88 ? 0.081 5.922 -1.767 1.00 98.38 88 LEU A C 1
ATOM 713 O O . LEU A 1 88 ? -0.732 5.923 -0.845 1.00 98.38 88 LEU A O 1
ATOM 717 N N . LEU A 1 89 ? 1.145 5.117 -1.793 1.00 98.50 89 LEU A N 1
ATOM 718 C CA . LEU A 1 89 ? 1.420 4.128 -0.749 1.00 98.50 89 LEU A CA 1
ATOM 719 C C . LEU A 1 89 ? 1.627 4.787 0.622 1.00 98.50 89 LEU A C 1
ATOM 721 O O . LEU A 1 89 ? 1.124 4.272 1.617 1.00 98.50 89 LEU A O 1
ATOM 725 N N . GLU A 1 90 ? 2.276 5.953 0.674 1.00 98.50 90 GLU A N 1
ATOM 726 C CA . GLU A 1 90 ? 2.419 6.733 1.910 1.00 98.50 90 GLU A CA 1
ATOM 727 C C . GLU A 1 90 ? 1.058 7.128 2.491 1.00 98.50 90 GLU A C 1
ATOM 729 O O . GLU A 1 90 ? 0.786 6.900 3.669 1.00 98.50 90 GLU A O 1
ATOM 734 N N . LYS A 1 91 ? 0.159 7.654 1.649 1.00 98.50 91 LYS A N 1
ATOM 735 C CA . LYS A 1 91 ? -1.196 8.034 2.073 1.00 98.50 91 LYS A CA 1
ATOM 736 C C . LYS A 1 91 ? -1.971 6.839 2.620 1.00 98.50 91 LYS A C 1
ATOM 738 O O . LYS A 1 91 ? -2.619 6.969 3.655 1.00 98.50 91 LYS A O 1
ATOM 743 N N . LEU A 1 92 ? -1.879 5.682 1.962 1.00 98.50 92 LEU A N 1
ATOM 744 C CA . LEU A 1 92 ? -2.530 4.455 2.432 1.00 98.50 92 LEU A CA 1
ATOM 745 C C . LEU A 1 92 ? -1.973 4.002 3.788 1.00 98.50 92 LEU A C 1
ATOM 747 O O . LEU A 1 92 ? -2.743 3.631 4.673 1.00 98.50 92 LEU A O 1
ATOM 751 N N . ALA A 1 93 ? -0.652 4.065 3.980 1.00 98.19 93 ALA A N 1
ATOM 752 C CA . ALA A 1 93 ? -0.020 3.720 5.251 1.00 98.19 93 ALA A CA 1
ATOM 753 C C . ALA A 1 93 ? -0.483 4.644 6.390 1.00 98.19 93 ALA A C 1
ATOM 755 O O . ALA A 1 93 ? -0.818 4.153 7.472 1.00 98.19 93 ALA A O 1
ATOM 756 N N . CYS A 1 94 ? -0.559 5.958 6.145 1.00 98.12 94 CYS A N 1
ATOM 757 C CA . CYS A 1 94 ? -1.088 6.926 7.108 1.00 98.12 94 CYS A CA 1
ATOM 758 C C . CYS A 1 94 ? -2.553 6.634 7.462 1.00 98.12 94 CYS A C 1
ATOM 760 O O . CYS A 1 94 ? -2.881 6.530 8.642 1.00 98.12 94 CYS A O 1
ATOM 762 N N . GLN A 1 95 ? -3.415 6.416 6.463 1.00 97.94 95 GLN A N 1
ATOM 763 C CA . GLN A 1 95 ? -4.834 6.104 6.680 1.00 97.94 95 GLN A CA 1
ATOM 764 C C . GLN A 1 95 ? -5.031 4.837 7.522 1.00 97.94 95 GLN A C 1
ATOM 766 O O . GLN A 1 95 ? -5.840 4.820 8.450 1.00 97.94 95 GLN A O 1
ATOM 771 N N . LEU A 1 96 ? -4.268 3.778 7.238 1.00 97.88 96 LEU A N 1
ATOM 772 C CA . LEU A 1 96 ? -4.314 2.533 8.007 1.00 97.88 96 LEU A CA 1
ATOM 773 C C . LEU A 1 96 ? -3.846 2.726 9.452 1.00 97.88 96 LEU A C 1
ATOM 775 O O . LEU A 1 96 ? -4.438 2.160 10.373 1.00 97.88 96 LEU A O 1
ATOM 779 N N . GLN A 1 97 ? -2.806 3.536 9.661 1.00 97.31 97 GLN A N 1
ATOM 780 C CA . GLN A 1 97 ? -2.296 3.853 10.992 1.00 97.31 97 GLN A CA 1
ATOM 781 C C . GLN A 1 97 ? -3.318 4.649 11.812 1.00 97.31 97 GLN A C 1
ATOM 783 O O . GLN A 1 97 ? -3.582 4.308 12.967 1.00 97.31 97 GLN A O 1
ATOM 788 N N . GLU A 1 98 ? -3.915 5.684 11.222 1.00 96.12 98 GLU A N 1
ATOM 789 C CA . GLU A 1 98 ? -4.972 6.481 11.849 1.00 96.12 98 GLU A CA 1
ATOM 790 C C . GLU A 1 98 ? -6.176 5.610 12.214 1.00 96.12 98 GLU A C 1
ATOM 792 O O . GLU A 1 98 ? -6.670 5.662 13.347 1.00 96.12 98 GLU A O 1
ATOM 797 N N . LEU A 1 99 ? -6.601 4.744 11.290 1.00 94.69 99 LEU A N 1
ATOM 798 C CA . LEU A 1 99 ? -7.703 3.823 11.519 1.00 94.69 99 LEU A CA 1
ATOM 799 C C . LEU A 1 99 ? -7.399 2.865 12.680 1.00 94.69 99 LEU A C 1
ATOM 801 O O . LEU A 1 99 ? -8.208 2.752 13.603 1.00 94.69 99 LEU A O 1
ATOM 805 N N . ALA A 1 100 ? -6.222 2.236 12.694 1.00 94.00 100 ALA A N 1
ATOM 806 C CA . ALA A 1 100 ? -5.804 1.326 13.760 1.00 94.00 100 ALA A CA 1
ATOM 807 C C . ALA A 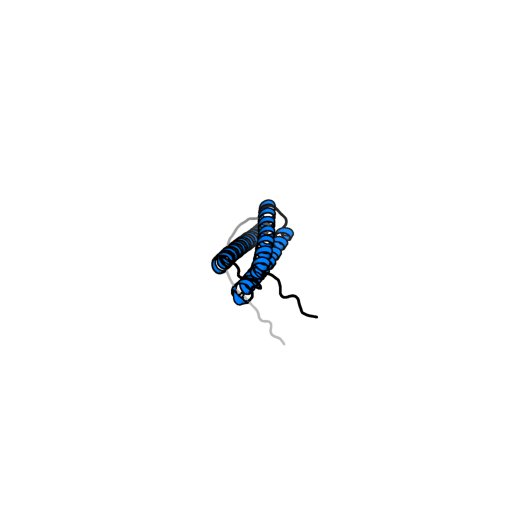1 100 ? -5.782 2.008 15.142 1.00 94.00 100 ALA A C 1
ATOM 809 O O . ALA A 1 100 ? -6.288 1.449 16.119 1.00 94.00 100 ALA A O 1
ATOM 810 N N . VAL A 1 101 ? -5.260 3.238 15.225 1.00 94.25 101 VAL A N 1
ATOM 811 C CA . VAL A 1 101 ? -5.257 4.033 16.466 1.00 94.25 101 VAL A CA 1
ATOM 812 C C . VAL A 1 101 ? -6.682 4.367 16.906 1.00 94.25 101 VAL A C 1
ATOM 814 O O . VAL A 1 101 ? -7.001 4.259 18.091 1.00 94.25 101 VAL A O 1
ATOM 817 N N . SER A 1 102 ? -7.558 4.741 15.970 1.00 91.00 102 SER A N 1
ATOM 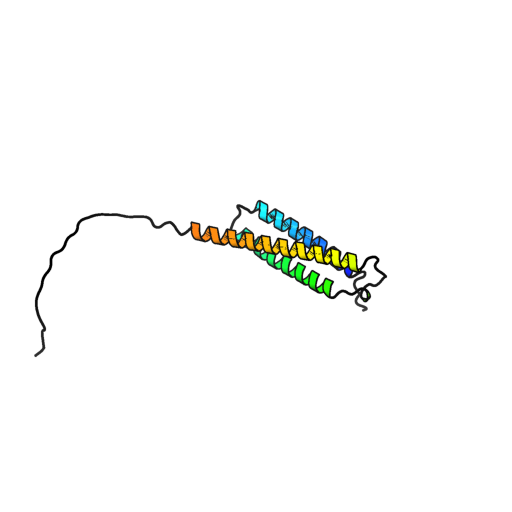818 C CA . SER A 1 102 ? -8.952 5.071 16.281 1.00 91.00 102 SER A CA 1
ATOM 819 C C . SER A 1 102 ? -9.725 3.876 16.853 1.00 91.00 102 SER A C 1
ATOM 821 O O . SER A 1 102 ? -10.517 4.044 17.781 1.00 91.00 102 SER A O 1
ATOM 823 N N . ILE A 1 103 ? -9.465 2.666 16.347 1.00 89.31 103 ILE A N 1
ATOM 824 C CA . ILE A 1 103 ? -10.093 1.427 16.822 1.00 89.31 103 ILE A CA 1
ATOM 825 C C . ILE A 1 103 ? -9.578 1.079 18.220 1.00 89.31 103 ILE A C 1
ATOM 827 O O . ILE A 1 103 ? -10.379 0.867 19.127 1.00 89.31 103 ILE A O 1
ATOM 831 N N . SER A 1 104 ? -8.259 1.122 18.427 1.00 87.19 104 SER A N 1
ATOM 832 C CA . SER A 1 104 ? -7.641 0.832 19.727 1.00 87.19 104 SER A CA 1
ATOM 833 C C . SER A 1 104 ? -8.157 1.748 20.846 1.00 87.19 104 SER A C 1
ATOM 835 O O . SER A 1 104 ? -8.457 1.274 21.943 1.00 87.19 104 SER A O 1
ATOM 837 N N . ARG A 1 105 ? -8.347 3.047 20.571 1.00 85.69 105 ARG A N 1
ATOM 838 C CA . ARG A 1 105 ? -8.928 3.985 21.550 1.00 85.69 105 ARG A CA 1
ATOM 839 C C . ARG A 1 105 ? -10.377 3.641 21.907 1.00 85.69 105 ARG A C 1
ATOM 841 O O . ARG A 1 105 ? -10.749 3.721 23.074 1.00 85.69 105 ARG A O 1
ATOM 848 N N . LYS A 1 106 ? -11.194 3.249 20.922 1.00 79.25 106 LYS A N 1
ATOM 849 C CA . LYS A 1 106 ? -12.597 2.846 21.140 1.00 79.25 106 LYS A CA 1
ATOM 850 C C . LYS A 1 106 ? -12.718 1.570 21.975 1.00 79.25 106 LYS A C 1
ATOM 852 O O . LYS A 1 106 ? -13.719 1.394 22.668 1.00 79.25 106 LYS A O 1
ATOM 857 N N . ASP A 1 107 ? -11.732 0.681 21.908 1.00 73.12 107 ASP A N 1
ATOM 858 C CA . ASP A 1 107 ? -11.712 -0.527 22.733 1.00 73.12 107 ASP A CA 1
ATOM 859 C C . ASP A 1 107 ? -11.355 -0.216 24.191 1.00 73.12 107 ASP A C 1
ATOM 861 O O . ASP A 1 107 ? -12.026 -0.726 25.086 1.00 73.12 107 ASP A O 1
ATOM 865 N N . ALA A 1 108 ? -10.395 0.683 24.438 1.00 69.75 108 ALA A N 1
ATOM 866 C CA . ALA A 1 108 ? -10.014 1.092 25.794 1.00 69.75 108 ALA A CA 1
ATOM 867 C C . ALA A 1 108 ? -11.166 1.773 26.560 1.00 69.75 108 ALA A C 1
ATOM 869 O O . ALA A 1 108 ? -11.438 1.430 27.706 1.00 69.75 108 ALA A O 1
ATOM 870 N N . LEU A 1 109 ? -11.910 2.673 25.906 1.00 64.62 109 LEU A N 1
ATOM 871 C CA . LEU A 1 109 ? -13.029 3.394 26.531 1.00 64.62 109 LEU A CA 1
ATOM 872 C C . LEU A 1 109 ? -14.195 2.482 26.953 1.00 64.62 109 LEU A C 1
ATOM 874 O O . LEU A 1 109 ? -14.966 2.847 27.836 1.00 64.62 109 LEU A O 1
ATOM 878 N N . LYS A 1 110 ? -14.351 1.303 26.332 1.00 56.44 110 LYS A N 1
ATOM 879 C CA . LYS A 1 110 ? -15.435 0.368 26.673 1.00 56.44 110 LYS A CA 1
ATOM 880 C C . LYS A 1 110 ? -15.095 -0.523 27.875 1.00 56.44 110 LYS A C 1
ATOM 882 O O . LYS A 1 110 ? -16.013 -1.053 28.487 1.00 56.44 110 LYS A O 1
ATOM 887 N N . VAL A 1 111 ? -13.813 -0.686 28.217 1.00 58.25 111 VAL A N 1
ATOM 888 C CA . VAL A 1 111 ? -13.388 -1.472 29.391 1.00 58.25 111 VAL A CA 1
ATOM 889 C C . VAL A 1 111 ? -13.684 -0.715 30.689 1.00 58.25 111 VAL A C 1
ATOM 891 O O . VAL A 1 111 ? -14.205 -1.308 31.626 1.00 58.25 111 VAL A O 1
ATOM 894 N N . GLU A 1 112 ? -13.467 0.600 30.707 1.00 52.41 112 GLU A N 1
ATOM 895 C CA . GLU A 1 112 ? -13.694 1.437 31.897 1.00 52.41 112 GLU A CA 1
ATOM 896 C C . GLU A 1 112 ? -15.186 1.601 32.251 1.00 52.41 112 GLU A C 1
ATOM 898 O O . GLU A 1 112 ? -15.540 1.769 33.410 1.00 52.41 112 GLU A O 1
ATOM 903 N N . ALA A 1 113 ? -16.095 1.488 31.276 1.00 50.09 113 ALA A N 1
ATOM 904 C CA . ALA A 1 113 ? -17.536 1.658 31.500 1.00 50.09 113 ALA A CA 1
ATOM 905 C C . ALA A 1 113 ? -18.245 0.425 32.104 1.00 50.09 113 ALA A C 1
ATOM 907 O O . ALA A 1 113 ? -19.437 0.489 32.397 1.00 50.09 113 ALA A O 1
ATOM 908 N N . HIS A 1 114 ? -17.549 -0.707 32.257 1.00 47.16 114 HIS A N 1
ATOM 909 C CA . HIS A 1 114 ? -18.105 -1.942 32.826 1.00 47.16 114 HIS A CA 1
ATOM 910 C C . HIS A 1 114 ? -17.585 -2.256 34.243 1.00 47.16 114 HIS A C 1
ATOM 912 O O . HIS A 1 114 ? -17.914 -3.316 34.768 1.00 47.16 114 HIS A O 1
ATOM 918 N N . SER A 1 115 ? -16.818 -1.351 34.869 1.00 45.41 115 SER A N 1
ATOM 919 C CA . SER A 1 115 ? -16.280 -1.525 36.231 1.00 45.41 115 SER A CA 1
ATOM 920 C C . SER A 1 115 ? -17.072 -0.799 37.334 1.00 45.41 115 SER A C 1
ATOM 922 O O . SER A 1 115 ? -16.601 -0.743 38.466 1.00 45.41 115 SER A O 1
ATOM 924 N N . ASP A 1 116 ? -18.268 -0.281 37.046 1.00 43.22 116 ASP A N 1
ATOM 925 C CA . ASP A 1 116 ? -19.170 0.300 38.050 1.00 43.22 116 ASP A CA 1
ATOM 926 C C . ASP A 1 116 ? -20.445 -0.542 38.150 1.00 43.22 116 ASP A C 1
ATOM 928 O O . ASP A 1 116 ? -21.426 -0.299 37.443 1.00 43.22 116 ASP A O 1
ATOM 932 N N . LYS A 1 117 ? -20.403 -1.589 38.984 1.00 48.81 117 LYS A N 1
ATOM 933 C CA . LYS A 1 117 ? -21.588 -2.187 39.619 1.00 48.81 117 LYS A CA 1
ATOM 934 C C . LYS A 1 117 ? -21.195 -3.185 40.711 1.00 48.81 117 LYS A C 1
ATOM 936 O O . LYS A 1 117 ? -21.263 -4.390 40.508 1.00 48.81 117 LYS A O 1
ATOM 941 N N . GLU A 1 118 ? -20.853 -2.650 41.878 1.00 43.72 118 GLU A N 1
ATOM 942 C CA . GLU A 1 118 ? -21.201 -3.246 43.174 1.00 43.72 118 GLU A CA 1
ATOM 943 C C . GLU A 1 118 ? -21.672 -2.103 44.102 1.00 43.72 118 GLU A C 1
ATOM 945 O O . GLU A 1 118 ? -20.901 -1.549 44.875 1.00 43.72 118 GLU A O 1
ATOM 950 N N . GLU A 1 119 ? -22.938 -1.695 43.954 1.00 43.84 119 GLU A N 1
ATOM 951 C CA . GLU A 1 119 ? -23.761 -1.122 45.040 1.00 43.84 119 GLU A CA 1
ATOM 952 C C . GLU A 1 119 ? -24.607 -2.312 45.539 1.00 43.84 119 GLU A C 1
ATOM 954 O O . GLU A 1 119 ? -25.101 -3.075 44.705 1.00 43.84 119 GLU A O 1
ATOM 959 N N . ASP A 1 120 ? -24.715 -2.664 46.821 1.00 43.16 120 ASP A N 1
ATOM 960 C CA . ASP A 1 120 ? -25.338 -1.963 47.959 1.00 43.16 120 ASP A CA 1
ATOM 961 C C . ASP A 1 120 ? -25.191 -2.954 49.160 1.00 43.16 120 ASP A C 1
ATOM 963 O O . ASP A 1 120 ? -25.160 -4.166 48.931 1.00 43.16 120 ASP A O 1
ATOM 967 N N . ASP A 1 121 ? -25.010 -2.595 50.436 1.00 40.06 121 ASP A N 1
ATOM 968 C CA . ASP A 1 121 ? -26.124 -2.188 51.301 1.00 40.06 121 ASP A CA 1
ATOM 969 C C . ASP A 1 121 ? -25.649 -1.818 52.733 1.00 40.06 121 ASP A C 1
ATOM 971 O O . ASP A 1 121 ? -24.872 -2.539 53.365 1.00 40.06 121 ASP A O 1
ATOM 975 N N . THR A 1 122 ? -26.217 -0.698 53.194 1.00 39.78 122 THR A N 1
ATOM 976 C CA . THR A 1 122 ? -26.596 -0.251 54.555 1.00 39.78 122 THR A CA 1
ATOM 977 C C . THR A 1 122 ? -25.641 0.383 55.583 1.00 39.78 122 THR A C 1
ATOM 979 O O . THR A 1 122 ? -24.473 0.058 55.779 1.00 39.78 122 THR A O 1
ATOM 982 N N . THR A 1 123 ? -26.257 1.355 56.268 1.00 46.84 123 THR A N 1
ATOM 983 C CA . THR A 1 123 ? -25.751 2.563 56.933 1.00 46.84 123 THR A CA 1
ATOM 984 C C . THR A 1 123 ? -26.199 2.605 58.411 1.00 46.84 123 THR A C 1
ATOM 986 O O . THR A 1 123 ? -27.220 2.012 58.746 1.00 46.84 123 THR A O 1
ATOM 989 N N . GLU A 1 124 ? -25.508 3.427 59.223 1.00 49.03 124 GLU A N 1
ATOM 990 C CA . GLU A 1 124 ? -25.869 3.982 60.561 1.00 49.03 124 GLU A CA 1
ATOM 991 C C . GLU A 1 124 ? -25.690 3.048 61.786 1.00 49.03 124 GLU A C 1
ATOM 993 O O . GLU A 1 124 ? -25.940 1.856 61.720 1.00 49.03 124 GLU A O 1
ATOM 998 N N . ASP A 1 125 ? -25.211 3.458 62.969 1.00 42.03 125 ASP A N 1
ATOM 999 C CA . ASP A 1 125 ? -25.200 4.764 63.639 1.00 42.03 125 ASP A CA 1
ATOM 1000 C C . ASP A 1 125 ? -24.205 4.758 64.839 1.00 42.03 125 ASP A C 1
ATOM 1002 O O . ASP A 1 125 ? -23.881 3.699 65.379 1.00 42.03 125 ASP A O 1
ATOM 1006 N N . GLY A 1 126 ? -23.775 5.938 65.313 1.00 40.28 126 GLY A N 1
ATOM 1007 C CA . GLY A 1 126 ? -23.552 6.180 66.755 1.00 40.28 126 GLY A CA 1
ATOM 1008 C C . GLY A 1 126 ? -22.209 5.809 67.426 1.00 40.28 126 GLY A C 1
ATOM 1009 O O . GLY A 1 126 ? -22.043 4.748 68.017 1.00 40.28 126 GLY A O 1
ATOM 1010 N N . LYS A 1 127 ? -21.277 6.773 67.486 1.00 48.38 127 LYS A N 1
ATOM 1011 C CA . LYS A 1 127 ? -20.141 6.853 68.454 1.00 48.38 127 LYS A CA 1
ATOM 1012 C C . LYS A 1 127 ? -20.688 7.209 69.872 1.00 48.38 127 LYS A C 1
ATOM 1014 O O . LYS A 1 127 ? -21.827 7.668 69.900 1.00 48.38 127 LYS A O 1
ATOM 1019 N N . PRO A 1 128 ? -19.942 7.190 71.017 1.00 53.97 128 PRO A N 1
ATOM 1020 C CA . PRO A 1 128 ? -18.476 7.197 71.163 1.00 53.97 128 PRO A CA 1
ATOM 1021 C C . PRO A 1 128 ? -17.863 6.440 72.384 1.00 53.97 128 PRO A C 1
ATOM 1023 O O . PRO A 1 128 ? -18.549 5.951 73.269 1.00 53.97 128 PRO A O 1
ATOM 1026 N N . LEU A 1 129 ? -16.519 6.405 72.382 1.00 51.12 129 LEU A N 1
ATOM 1027 C CA . LEU A 1 129 ? -15.538 6.440 73.489 1.00 51.12 129 LEU A CA 1
ATOM 1028 C C . LEU A 1 129 ? -15.973 5.981 74.895 1.00 51.12 129 LEU A C 1
ATOM 1030 O O . LEU A 1 129 ? -16.867 6.576 75.478 1.00 51.12 129 LEU A O 1
ATOM 1034 N N . LEU A 1 130 ? -15.163 5.121 75.529 1.00 45.75 130 LEU A N 1
ATOM 1035 C CA . LEU A 1 130 ? -14.496 5.451 76.798 1.00 45.75 130 LEU A CA 1
ATOM 1036 C C . LEU A 1 130 ? -13.380 4.451 77.140 1.00 45.75 130 LEU A C 1
ATOM 1038 O O . LEU A 1 130 ? -13.327 3.310 76.697 1.00 45.75 130 LEU A O 1
ATOM 1042 N N . THR A 1 131 ? -12.435 4.997 77.883 1.00 51.12 131 THR A N 1
ATOM 1043 C CA . THR A 1 131 ? -11.058 4.590 78.140 1.00 51.12 131 THR A CA 1
ATOM 1044 C C . THR A 1 131 ? -10.901 3.618 79.309 1.00 51.12 131 THR A C 1
ATOM 1046 O O . THR A 1 131 ? -11.818 3.459 80.108 1.00 51.12 131 THR A O 1
ATOM 1049 N N . SER A 1 132 ? -9.649 3.170 79.502 1.00 46.31 132 SER A N 1
ATOM 1050 C CA . SER A 1 132 ? -9.070 2.531 80.703 1.00 46.31 132 SER A CA 1
ATOM 1051 C C . SER A 1 132 ? -9.382 1.039 80.853 1.00 46.31 132 SER A C 1
ATOM 1053 O O . SER A 1 132 ? -10.417 0.574 80.416 1.00 46.31 132 SER A O 1
ATOM 1055 N N . SER A 1 133 ? -8.593 0.195 81.503 1.00 49.44 133 SER A N 1
ATOM 1056 C CA . SER A 1 133 ? -7.204 0.132 81.962 1.00 49.44 133 SER A CA 1
ATOM 1057 C C . SER A 1 133 ? -7.140 -1.222 82.688 1.00 49.44 133 SER A C 1
ATOM 1059 O O . SER A 1 133 ? -8.140 -1.661 83.245 1.00 49.44 133 SER A O 1
ATOM 1061 N N . SER A 1 134 ? -5.956 -1.830 82.765 1.00 49.62 134 SER A N 1
ATOM 1062 C CA . SER A 1 134 ? -5.600 -2.853 83.764 1.00 49.62 134 SER A CA 1
ATOM 1063 C C . SER A 1 134 ? -6.216 -4.263 83.651 1.00 49.62 134 SER A C 1
ATOM 1065 O O . SER A 1 134 ? -7.375 -4.497 83.961 1.00 49.62 134 SER A O 1
ATOM 1067 N N . ARG A 1 135 ? -5.336 -5.257 83.456 1.00 47.41 135 ARG A N 1
ATOM 1068 C CA . ARG A 1 135 ? -4.751 -6.115 84.520 1.00 47.41 135 ARG A CA 1
ATOM 1069 C C . ARG A 1 135 ? -4.735 -7.604 84.145 1.00 47.41 135 ARG A C 1
ATOM 1071 O O . ARG A 1 135 ? -5.774 -8.178 83.883 1.00 47.41 135 ARG A O 1
ATOM 1078 N N . ALA A 1 136 ? -3.530 -8.173 84.279 1.00 49.31 136 ALA A N 1
ATOM 1079 C CA . ALA A 1 136 ? -3.168 -9.516 84.764 1.00 49.31 136 ALA A CA 1
ATOM 1080 C C . ALA A 1 136 ? -3.841 -10.766 84.140 1.00 49.31 136 ALA A C 1
ATOM 1082 O O . ALA A 1 136 ? -5.033 -10.828 83.929 1.00 49.31 136 ALA A O 1
ATOM 1083 N N . GLY A 1 137 ? -3.138 -11.870 83.909 1.00 52.94 137 GLY A N 1
ATOM 1084 C CA . GLY A 1 137 ? -1.863 -12.261 84.478 1.00 52.94 137 GLY A CA 1
ATOM 1085 C C . GLY A 1 137 ? -1.291 -13.496 83.795 1.00 52.94 137 GLY A C 1
ATOM 1086 O O . GLY A 1 137 ? -1.988 -14.303 83.191 1.00 52.94 137 GLY A O 1
ATOM 1087 N N . ARG A 1 138 ? 0.031 -13.590 83.920 1.00 56.16 138 ARG A N 1
ATOM 1088 C CA . ARG A 1 138 ? 0.845 -14.770 83.652 1.00 56.16 138 ARG A CA 1
ATOM 1089 C C . ARG A 1 138 ? 0.359 -15.927 84.522 1.00 56.16 138 ARG A C 1
ATOM 1091 O O . ARG A 1 138 ? 0.275 -15.761 85.736 1.00 56.16 138 ARG A O 1
ATOM 1098 N N . THR A 1 139 ? 0.195 -17.105 83.942 1.00 61.72 139 THR A N 1
ATOM 1099 C CA . THR A 1 139 ? 0.260 -18.361 84.692 1.00 61.72 139 THR A CA 1
ATOM 1100 C C . THR A 1 139 ? 1.477 -19.141 84.213 1.00 61.72 139 THR A C 1
ATOM 1102 O O . THR A 1 139 ? 1.623 -19.491 83.044 1.00 61.72 139 THR A O 1
ATOM 1105 N N . ARG A 1 140 ? 2.419 -19.301 85.145 1.00 58.44 140 ARG A N 1
ATOM 1106 C CA . ARG A 1 140 ? 3.632 -20.107 85.045 1.00 58.44 140 ARG A CA 1
ATOM 1107 C C . ARG A 1 140 ? 3.371 -21.399 85.827 1.00 58.44 140 ARG A C 1
ATOM 1109 O O . ARG A 1 140 ? 2.811 -21.337 86.916 1.00 58.44 140 ARG A O 1
ATOM 1116 N N . VAL A 1 141 ? 3.766 -22.497 85.194 1.00 40.19 141 VAL A N 1
ATOM 1117 C CA . VAL A 1 141 ? 4.007 -23.889 85.629 1.00 40.19 141 VAL A CA 1
ATOM 1118 C C . VAL A 1 141 ? 4.183 -24.152 87.137 1.00 40.19 141 VAL A C 1
ATOM 1120 O O . VAL A 1 141 ? 4.769 -23.321 87.833 1.00 40.19 141 VAL A O 1
ATOM 1123 N N . PRO A 1 142 ? 3.866 -25.378 87.584 1.00 66.44 142 PRO A N 1
ATOM 1124 C CA . PRO A 1 142 ? 4.750 -26.208 88.397 1.00 66.44 142 PRO A CA 1
ATOM 1125 C C . PRO A 1 142 ? 5.564 -27.195 87.544 1.00 66.44 142 PRO A C 1
ATOM 1127 O O . PRO A 1 142 ? 4.963 -27.895 86.699 1.00 66.44 142 PRO A O 1
#

Foldseek 3Di:
DPDPQPAPVLVVLLVVLVVLVVLLVVLVVVLVVCPPPDLVVLVVSLVSLVVSLVVLVVSLVVLVPDDCVSHPDRDPPVVVSSVVSNVSSVVSNVSSVVSNVVSVVVVVVVVVVPPPDDDDDDDDDDDDDDDDDDDYDDDDDD